Protein AF-A0A350AVT9-F1 (afdb_monomer)

Secondary structure (DSSP, 8-state):
-HHHHHHHHHHTTHHHHHHHHHHHHHHHHTT-THHHHHHHHHHHHHHHHTTSSS-GGGS-HHHHHHHTT-HHHHHHHHHHHHHTS-PPP-HHHHHHHHHHHHHHHHHHHHHHHHHGGGHHHH-

Radius of gyration: 16.79 Å; Cα contacts (8 Å, |Δi|>4): 132; chains: 1; bounding box: 41×24×47 Å

Mean predicted aligned error: 5.21 Å

Nearest PDB structures (foldseek):
  6oih-assembly2_C  TM=8.491E-01  e=2.791E-02  Aquifex aeolicus VF5
  6oih-assembly1_D  TM=8.404E-01  e=3.592E-02  Aquifex aeolicus VF5
  7k2t-assembly1_B  TM=8.424E-01  e=4.179E-02  Aquifex aeolicus VF5
  8dku-assembly1_B  TM=8.374E-01  e=1.476E-01  Aquifex aeolicus VF5

pLDDT: mean 88.47, std 7.66, range [56.12, 98.12]

Sequence (123 aa):
SLHSLLFVVALLPLIPLALGVSLLFSSLGVFLRDLQQLAGPLSMILMYSSAVFYSAQMVPEPMWIFIKFNPLLHIVEQARATLLWHQPMDWLWVGYSFAFGLVTLALGLFSFKKLKPAFADVI

Structure (mmCIF, N/CA/C/O backbone):
data_AF-A0A350AVT9-F1
#
_entry.id   AF-A0A350AVT9-F1
#
loop_
_atom_site.group_PDB
_atom_site.id
_atom_site.type_symbol
_atom_site.label_atom_id
_atom_site.label_alt_id
_atom_site.label_comp_id
_atom_site.label_asym_id
_atom_site.label_entity_id
_atom_site.label_seq_id
_atom_site.pdbx_PDB_ins_code
_atom_site.Cartn_x
_atom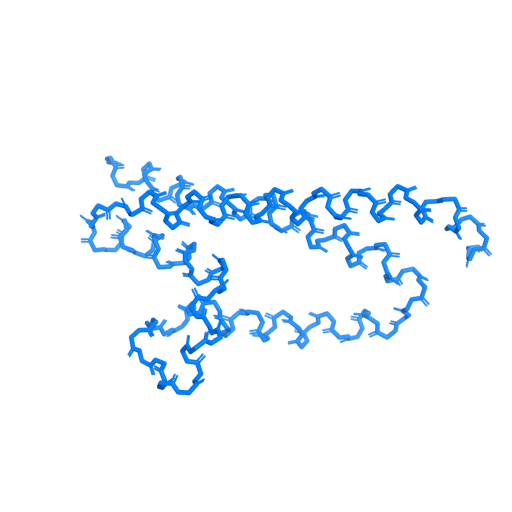_site.Cartn_y
_atom_site.Cartn_z
_atom_site.occupancy
_atom_site.B_iso_or_equiv
_atom_site.auth_seq_id
_atom_site.auth_comp_id
_atom_site.auth_asym_id
_atom_site.auth_atom_id
_atom_site.pdbx_PDB_model_num
ATOM 1 N N . SER A 1 1 ? 25.855 -2.268 -6.215 1.00 75.75 1 SER A N 1
ATOM 2 C CA . SER A 1 1 ? 25.819 -1.618 -7.547 1.00 75.75 1 SER A CA 1
ATOM 3 C C . SER A 1 1 ? 24.637 -0.645 -7.586 1.00 75.75 1 SER A C 1
ATOM 5 O O . SER A 1 1 ? 23.781 -0.745 -6.715 1.00 75.75 1 SER A O 1
ATOM 7 N N . LEU A 1 2 ? 24.572 0.304 -8.536 1.00 81.25 2 LEU A N 1
ATOM 8 C CA . LEU A 1 2 ? 23.481 1.302 -8.649 1.00 81.25 2 LEU A CA 1
ATOM 9 C C . LEU A 1 2 ? 22.072 0.669 -8.592 1.00 81.25 2 LEU A C 1
ATOM 11 O O . LEU A 1 2 ? 21.178 1.182 -7.931 1.00 81.25 2 LEU A O 1
ATOM 15 N N . HIS A 1 3 ? 21.913 -0.504 -9.203 1.00 81.56 3 HIS A N 1
ATOM 16 C CA . HIS A 1 3 ? 20.677 -1.290 -9.227 1.00 81.56 3 HIS A CA 1
ATOM 17 C C . HIS A 1 3 ? 20.201 -1.743 -7.838 1.00 81.56 3 HIS A C 1
ATOM 19 O O . HIS A 1 3 ? 19.010 -1.693 -7.549 1.00 81.56 3 HIS A O 1
ATOM 25 N N . SER A 1 4 ? 21.123 -2.105 -6.937 1.00 83.81 4 SER A N 1
ATOM 26 C CA . SER A 1 4 ? 20.783 -2.475 -5.556 1.00 83.81 4 SER A CA 1
ATOM 27 C C . SER A 1 4 ? 20.178 -1.302 -4.780 1.00 83.81 4 SER A C 1
ATOM 29 O O . SER A 1 4 ? 19.316 -1.509 -3.934 1.00 83.81 4 SER A O 1
ATOM 31 N N . LEU A 1 5 ? 20.607 -0.068 -5.073 1.00 87.62 5 LEU A N 1
ATOM 32 C CA . LEU A 1 5 ? 20.036 1.132 -4.460 1.00 87.62 5 LEU A CA 1
ATOM 33 C C . LEU A 1 5 ? 18.623 1.402 -4.994 1.00 87.62 5 LEU A C 1
ATOM 35 O O . LEU A 1 5 ? 17.724 1.700 -4.213 1.00 87.62 5 LEU A O 1
ATOM 39 N N . LEU A 1 6 ? 18.411 1.247 -6.304 1.00 89.06 6 LEU A N 1
ATOM 40 C CA . LEU A 1 6 ? 17.091 1.411 -6.922 1.00 89.06 6 LEU A CA 1
ATOM 41 C C . LEU A 1 6 ? 16.074 0.392 -6.399 1.00 89.06 6 LEU A C 1
ATOM 43 O O . LEU A 1 6 ? 14.931 0.759 -6.151 1.00 89.06 6 LEU A O 1
ATOM 47 N N . PHE A 1 7 ? 16.498 -0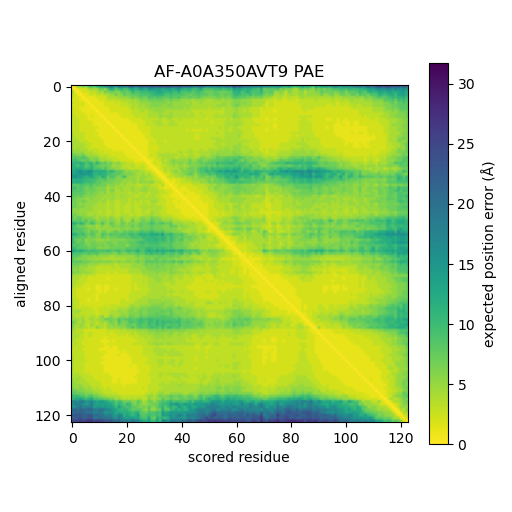.846 -6.141 1.00 89.94 7 PHE A N 1
ATOM 48 C CA . PHE A 1 7 ? 15.657 -1.849 -5.488 1.00 89.94 7 PHE A CA 1
ATOM 49 C C . PHE A 1 7 ? 15.152 -1.382 -4.114 1.00 89.94 7 PHE A C 1
ATOM 51 O O . PHE A 1 7 ? 13.964 -1.490 -3.820 1.00 89.94 7 PHE A O 1
ATOM 58 N N . VAL A 1 8 ? 16.030 -0.807 -3.281 1.00 91.81 8 VAL A N 1
ATOM 59 C CA . VAL A 1 8 ? 15.626 -0.262 -1.972 1.00 91.81 8 VAL A CA 1
ATOM 60 C C . VAL A 1 8 ? 14.610 0.865 -2.149 1.00 91.81 8 VAL A C 1
ATOM 62 O O . VAL A 1 8 ? 13.614 0.906 -1.430 1.00 91.81 8 VAL A O 1
ATOM 65 N N . VAL A 1 9 ? 14.818 1.745 -3.132 1.00 93.25 9 VAL A N 1
ATOM 66 C CA . VAL A 1 9 ? 13.877 2.832 -3.437 1.00 93.25 9 VAL A CA 1
ATOM 67 C C . VAL A 1 9 ? 12.520 2.291 -3.898 1.00 93.25 9 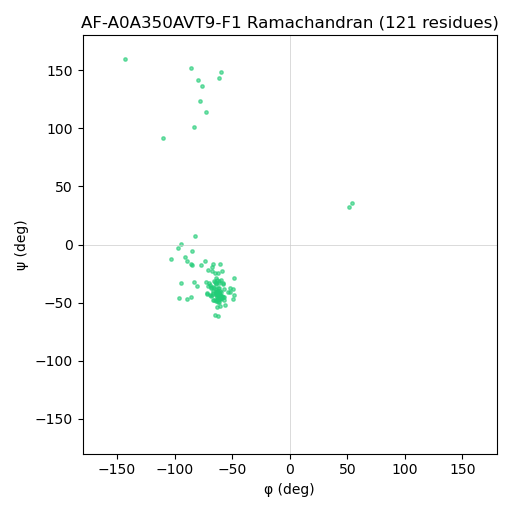VAL A C 1
ATOM 69 O O . VAL A 1 9 ? 11.493 2.795 -3.446 1.00 93.25 9 VAL A O 1
ATOM 72 N N . ALA A 1 10 ? 12.495 1.238 -4.719 1.00 93.25 10 ALA A N 1
ATOM 73 C CA . ALA A 1 10 ? 11.261 0.589 -5.162 1.00 93.25 10 ALA A CA 1
ATOM 74 C C . ALA A 1 10 ? 10.431 0.030 -3.992 1.00 93.25 10 ALA A C 1
ATOM 76 O O . ALA A 1 10 ? 9.204 0.011 -4.067 1.00 93.25 10 ALA A O 1
ATOM 77 N N . LEU A 1 11 ? 11.083 -0.384 -2.898 1.00 94.12 11 LEU A N 1
ATOM 78 C CA . LEU A 1 11 ? 10.427 -0.904 -1.694 1.00 94.12 11 LEU A CA 1
ATOM 79 C C . LEU A 1 11 ? 9.976 0.178 -0.704 1.00 94.12 11 LEU A C 1
AT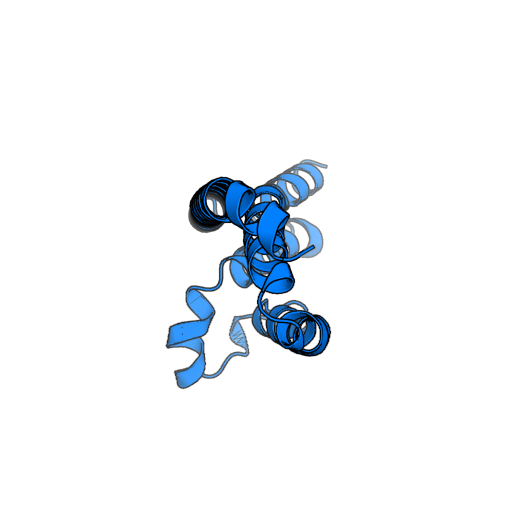OM 81 O O . LEU A 1 11 ? 9.125 -0.105 0.139 1.00 94.12 11 LEU A O 1
ATOM 85 N N . LEU A 1 12 ? 10.488 1.411 -0.784 1.00 95.81 12 LEU A N 1
ATOM 86 C CA . LEU A 1 12 ? 10.117 2.492 0.144 1.00 95.81 12 LEU A CA 1
ATOM 87 C C . LEU A 1 12 ? 8.599 2.724 0.280 1.00 95.81 12 LEU A C 1
ATOM 89 O O . LEU A 1 12 ? 8.148 2.912 1.413 1.00 95.81 12 LEU A O 1
ATOM 93 N N . PRO A 1 13 ? 7.783 2.677 -0.795 1.00 96.31 13 PRO A N 1
ATOM 94 C CA . PRO A 1 13 ? 6.328 2.808 -0.694 1.00 96.31 13 PRO A CA 1
ATOM 95 C C . PRO A 1 13 ? 5.646 1.756 0.184 1.00 96.31 13 PRO A C 1
ATOM 97 O O . PRO A 1 13 ? 4.556 2.006 0.705 1.00 96.31 13 PRO A O 1
ATOM 100 N N . LEU A 1 14 ? 6.281 0.599 0.384 1.00 95.31 14 LEU A N 1
ATOM 101 C CA . LEU A 1 14 ? 5.737 -0.476 1.206 1.00 95.31 14 LEU A CA 1
ATOM 102 C C . LEU A 1 14 ? 5.618 -0.062 2.677 1.00 95.31 14 LEU A C 1
ATOM 104 O O . LEU A 1 14 ? 4.690 -0.495 3.351 1.00 95.31 14 LEU A O 1
ATOM 108 N N . ILE A 1 15 ? 6.516 0.798 3.167 1.00 96.62 15 ILE A N 1
ATOM 109 C CA . ILE A 1 15 ? 6.550 1.226 4.572 1.00 96.62 15 ILE A CA 1
ATOM 110 C C . ILE A 1 15 ? 5.266 1.975 4.969 1.00 96.62 15 ILE A C 1
ATOM 112 O O . ILE A 1 15 ? 4.555 1.489 5.854 1.00 96.62 15 ILE A O 1
ATOM 116 N N . PRO A 1 16 ? 4.912 3.126 4.355 1.00 97.56 16 PRO A N 1
ATOM 117 C CA . PRO A 1 16 ? 3.695 3.840 4.730 1.00 97.56 16 PRO A CA 1
ATOM 118 C C . PRO A 1 16 ? 2.437 3.017 4.433 1.00 97.56 16 PRO A C 1
ATOM 120 O O . PRO A 1 16 ? 1.489 3.060 5.215 1.00 97.56 16 PRO A O 1
ATOM 123 N N . LEU A 1 17 ? 2.443 2.213 3.364 1.00 96.19 17 LEU A N 1
ATOM 124 C CA . LEU A 1 17 ? 1.322 1.344 3.021 1.00 96.19 17 LEU A CA 1
ATOM 125 C C . LEU A 1 17 ? 1.067 0.286 4.105 1.00 96.19 17 LEU A C 1
ATOM 127 O O . LEU A 1 17 ? -0.044 0.198 4.628 1.00 96.19 17 LEU A O 1
ATOM 131 N N . ALA A 1 18 ? 2.092 -0.481 4.481 1.00 94.50 18 ALA A N 1
ATOM 132 C CA . ALA A 1 18 ? 1.985 -1.528 5.493 1.00 94.50 18 ALA A CA 1
ATOM 133 C C . ALA A 1 18 ? 1.610 -0.953 6.864 1.00 94.50 18 ALA A C 1
ATOM 135 O O . ALA A 1 18 ? 0.747 -1.508 7.546 1.00 94.50 18 ALA A O 1
ATOM 136 N N . LEU A 1 19 ? 2.198 0.184 7.251 1.00 96.25 19 LEU A N 1
ATOM 137 C CA . LEU A 1 19 ? 1.845 0.876 8.493 1.00 96.25 19 LEU A CA 1
ATOM 138 C C . LEU A 1 19 ? 0.392 1.364 8.481 1.00 96.25 19 LEU A C 1
ATOM 140 O O . LEU A 1 19 ? -0.327 1.159 9.457 1.00 96.25 19 LEU A O 1
ATOM 144 N N . GLY A 1 20 ? -0.062 1.970 7.383 1.00 95.81 20 GLY A N 1
ATOM 145 C CA . GLY A 1 20 ? -1.434 2.454 7.253 1.00 95.81 20 GLY A CA 1
ATOM 146 C C . GLY A 1 20 ? -2.464 1.336 7.338 1.00 95.81 20 GLY A C 1
ATOM 147 O O . GLY A 1 20 ? -3.411 1.431 8.119 1.00 95.81 20 GLY A O 1
ATOM 148 N N . VAL A 1 21 ? -2.237 0.245 6.604 1.00 93.19 21 VAL A N 1
ATOM 149 C CA . VAL A 1 21 ? -3.087 -0.951 6.669 1.00 93.19 21 VAL A CA 1
ATOM 150 C C . VAL A 1 21 ? -3.076 -1.539 8.081 1.00 93.19 21 VAL A C 1
ATOM 152 O O . VAL A 1 21 ? -4.140 -1.793 8.638 1.00 93.19 21 VAL A O 1
ATOM 155 N N . SER A 1 22 ? -1.906 -1.681 8.707 1.00 92.31 22 SER A N 1
ATOM 156 C CA . SER A 1 22 ? -1.800 -2.224 10.070 1.00 92.31 22 SER A CA 1
ATOM 157 C C . SER A 1 22 ? -2.577 -1.387 11.087 1.00 92.31 22 SER A C 1
ATOM 159 O O . SER A 1 22 ? -3.272 -1.940 11.937 1.00 92.31 22 SER A O 1
ATOM 161 N N . LEU A 1 23 ? -2.521 -0.055 10.981 1.00 93.19 23 LEU A N 1
ATOM 162 C CA . LEU A 1 23 ? -3.280 0.849 11.849 1.00 93.19 23 LEU A CA 1
ATOM 163 C C . LEU A 1 23 ? -4.793 0.740 11.628 1.00 93.19 23 LEU A C 1
ATOM 165 O O . LEU A 1 23 ? -5.544 0.711 12.604 1.00 93.19 23 LEU A O 1
ATOM 169 N N . LEU A 1 24 ? -5.244 0.634 10.373 1.00 91.50 24 LEU A N 1
ATOM 170 C CA . LEU A 1 24 ? -6.659 0.416 10.058 1.00 91.50 24 LEU A CA 1
ATOM 171 C C . LEU A 1 24 ? -7.156 -0.894 10.675 1.00 91.50 24 LEU A C 1
ATOM 173 O O . LEU A 1 24 ? -8.117 -0.882 11.446 1.00 91.50 24 LEU A O 1
ATOM 177 N N . PHE A 1 25 ? -6.462 -2.001 10.406 1.00 88.81 25 PHE A N 1
ATOM 178 C CA . PHE A 1 25 ? -6.829 -3.321 10.920 1.00 88.81 25 PHE A CA 1
ATOM 179 C C . PHE A 1 25 ? -6.760 -3.392 12.446 1.00 88.81 25 PHE A C 1
ATOM 181 O O . PHE A 1 25 ? -7.669 -3.941 13.062 1.00 88.81 25 PHE A O 1
ATOM 188 N N . SER A 1 26 ? -5.743 -2.793 13.069 1.00 88.31 26 SER A N 1
ATOM 189 C CA . SER A 1 26 ? -5.639 -2.721 14.529 1.00 88.31 26 SER A CA 1
ATOM 190 C C . SER A 1 26 ? -6.813 -1.954 15.136 1.00 88.31 26 SER A C 1
ATOM 192 O O . SER A 1 26 ? -7.396 -2.412 16.114 1.00 88.31 26 SER A O 1
ATOM 194 N N . SER A 1 27 ? -7.205 -0.827 14.534 1.00 87.81 27 SER A N 1
ATOM 195 C CA . SER A 1 27 ? -8.312 -0.020 15.051 1.00 87.81 27 SER A CA 1
ATOM 196 C C . SER A 1 27 ? -9.679 -0.697 14.908 1.00 87.81 27 SER A C 1
ATOM 198 O O . SER A 1 27 ? -10.522 -0.566 15.791 1.00 87.81 27 SER A O 1
ATOM 200 N N . LEU A 1 28 ? -9.889 -1.459 13.830 1.00 85.50 28 LEU A N 1
ATOM 201 C CA . LEU A 1 28 ? -11.134 -2.187 13.575 1.00 85.50 28 LEU A CA 1
ATOM 202 C C . LEU A 1 28 ? -11.212 -3.510 14.348 1.00 85.50 28 LEU A C 1
ATOM 204 O O . LEU A 1 28 ? -12.288 -3.888 14.806 1.00 85.50 28 LEU A O 1
ATOM 208 N N . GLY A 1 29 ? -10.083 -4.200 14.525 1.00 83.44 29 GLY A N 1
ATOM 209 C CA . GLY A 1 29 ? -10.015 -5.511 15.175 1.00 83.44 29 GLY A CA 1
ATOM 210 C C . GLY A 1 29 ? -10.366 -5.507 16.666 1.00 83.44 29 GLY A C 1
ATOM 211 O O . GLY A 1 29 ? -10.667 -6.569 17.206 1.00 83.44 29 GLY A O 1
ATOM 212 N N . VAL A 1 30 ? -10.369 -4.339 17.323 1.00 81.31 30 VAL A N 1
ATOM 213 C CA . VAL A 1 30 ? -10.863 -4.186 18.706 1.00 81.31 30 VAL A CA 1
ATOM 214 C C . VAL A 1 30 ? -12.382 -4.374 18.774 1.00 81.31 30 VAL A C 1
ATOM 216 O O . VAL A 1 30 ? -12.887 -4.974 19.718 1.00 81.31 30 VAL A O 1
ATOM 219 N N . PHE A 1 31 ? -13.113 -3.914 17.755 1.00 79.25 31 PHE A N 1
ATOM 220 C CA . PHE A 1 31 ? -14.577 -4.000 17.707 1.00 79.25 31 PHE A CA 1
ATOM 221 C C . PHE A 1 31 ? -15.066 -5.243 16.956 1.00 79.25 31 PHE A C 1
ATOM 223 O O . PHE A 1 31 ? -16.104 -5.809 17.293 1.00 79.25 31 PHE A O 1
ATOM 230 N N . LEU A 1 32 ? -14.321 -5.676 15.935 1.00 81.56 32 LEU A N 1
ATOM 231 C CA . LEU A 1 32 ? -14.695 -6.771 15.043 1.00 81.56 32 LEU A CA 1
ATOM 232 C C . LEU A 1 32 ? -13.796 -7.986 15.289 1.00 81.56 32 LEU A C 1
ATOM 234 O O . LEU A 1 32 ? -12.741 -8.128 14.670 1.00 81.56 32 LEU A O 1
ATOM 238 N N . ARG A 1 33 ? -14.228 -8.889 16.178 1.00 79.25 33 ARG A N 1
ATOM 239 C CA . ARG A 1 33 ? -13.479 -10.119 16.510 1.00 79.25 33 ARG A CA 1
ATOM 240 C C . ARG A 1 33 ? -13.223 -11.009 15.286 1.00 79.25 33 ARG A C 1
ATOM 242 O O . ARG A 1 33 ? -12.149 -11.596 15.175 1.00 79.25 33 ARG A O 1
ATOM 249 N N . ASP A 1 34 ? -14.149 -11.027 14.329 1.00 82.00 34 ASP A N 1
ATOM 250 C CA . ASP A 1 34 ? -14.035 -11.816 13.093 1.00 82.00 34 ASP A CA 1
ATOM 251 C C . ASP A 1 34 ? -12.916 -11.312 12.166 1.00 82.00 34 ASP A C 1
ATOM 253 O O . ASP A 1 34 ? -12.358 -12.076 11.377 1.00 82.00 34 ASP A O 1
ATOM 257 N N . LEU A 1 35 ? -12.508 -10.043 12.300 1.00 82.50 35 LEU A N 1
ATOM 258 C CA . LEU A 1 35 ? -11.427 -9.460 11.503 1.00 82.50 35 LEU A CA 1
ATOM 259 C C . LEU A 1 35 ? -10.091 -10.185 11.742 1.00 82.50 35 LEU A C 1
ATOM 261 O O . LEU A 1 35 ? -9.277 -10.300 10.827 1.00 82.50 35 LEU A O 1
ATOM 265 N N . GLN A 1 36 ? -9.881 -10.709 12.956 1.00 79.81 36 GLN A N 1
ATOM 266 C CA . GLN A 1 36 ? -8.677 -11.470 13.303 1.00 79.81 36 GLN A CA 1
ATOM 267 C C . GLN A 1 36 ? -8.631 -12.816 12.572 1.00 79.81 36 GLN A C 1
AT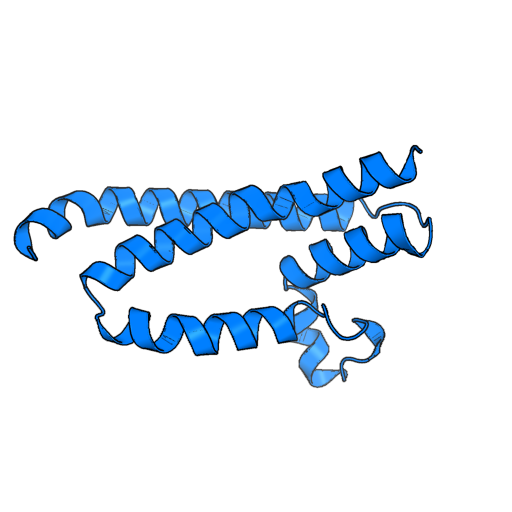OM 269 O O . GLN A 1 36 ? -7.568 -13.227 12.110 1.00 79.81 36 GLN A O 1
ATOM 274 N N . GLN A 1 37 ? -9.780 -13.476 12.405 1.00 85.62 37 GLN A N 1
ATOM 275 C CA . GLN A 1 37 ? -9.874 -14.739 11.664 1.00 85.62 37 GLN A CA 1
ATOM 276 C C . GLN A 1 37 ? -9.663 -14.525 10.158 1.00 85.62 37 GLN A C 1
ATOM 278 O O . GLN A 1 37 ? -9.064 -15.362 9.483 1.00 85.62 37 GLN A O 1
ATOM 283 N N . LEU A 1 38 ? -10.096 -13.377 9.631 1.00 87.00 38 LEU A N 1
ATOM 284 C CA . LEU A 1 38 ? -9.941 -13.021 8.219 1.00 87.00 38 LEU A CA 1
ATOM 285 C C . LEU A 1 38 ? -8.525 -12.556 7.847 1.00 87.00 38 LEU A C 1
ATOM 287 O O . LEU A 1 38 ? -8.178 -12.578 6.666 1.00 87.00 38 LEU A O 1
ATOM 291 N N . ALA A 1 39 ? -7.682 -12.177 8.812 1.00 85.31 39 ALA A N 1
ATOM 292 C CA . ALA A 1 39 ? -6.343 -11.644 8.546 1.00 85.31 39 ALA A CA 1
ATOM 293 C C . ALA A 1 39 ? -5.458 -12.602 7.719 1.00 85.31 39 ALA A C 1
ATOM 295 O O . ALA A 1 39 ? -4.745 -12.164 6.812 1.00 85.31 39 ALA A O 1
ATOM 296 N N . GLY A 1 40 ? -5.545 -13.911 7.978 1.00 88.88 40 GLY A N 1
ATOM 297 C CA . GLY A 1 40 ? -4.819 -14.942 7.226 1.00 88.88 40 GLY A CA 1
ATOM 298 C C . GLY A 1 40 ? -5.265 -15.026 5.759 1.00 88.88 40 GLY A C 1
ATOM 299 O O . GLY A 1 40 ? -4.452 -14.770 4.866 1.00 88.88 40 GLY A O 1
ATOM 300 N N . PRO A 1 41 ? -6.550 -15.325 5.485 1.00 92.12 41 PRO A N 1
ATOM 301 C CA . PRO A 1 41 ? -7.097 -15.321 4.127 1.00 92.12 41 PRO A CA 1
ATOM 302 C C . PRO A 1 41 ? -6.856 -14.010 3.366 1.00 92.12 41 PRO A C 1
ATOM 304 O O . PRO A 1 41 ? -6.481 -14.041 2.194 1.00 92.12 41 PRO A O 1
ATOM 307 N N . LEU A 1 42 ? -6.997 -12.856 4.025 1.00 88.06 42 LEU A N 1
ATOM 308 C CA . LEU A 1 42 ? -6.742 -11.551 3.407 1.00 88.06 42 LEU A CA 1
ATOM 309 C C . LEU A 1 42 ? -5.275 -11.376 3.009 1.00 88.06 42 LEU A C 1
ATOM 311 O O . LEU A 1 42 ? -4.996 -10.892 1.915 1.00 88.06 42 LEU A O 1
ATOM 315 N N . SER A 1 43 ? -4.337 -11.825 3.845 1.00 87.75 43 SER A N 1
ATOM 316 C CA . SER A 1 43 ? -2.906 -11.811 3.515 1.00 87.75 43 SER A CA 1
ATOM 317 C C . SER A 1 43 ? -2.599 -12.659 2.279 1.00 87.75 43 SER A C 1
ATOM 319 O O . SER A 1 43 ? -1.830 -12.237 1.417 1.00 87.75 43 SER A O 1
ATOM 321 N N . MET A 1 44 ? -3.246 -13.822 2.148 1.00 90.06 44 MET A N 1
ATOM 322 C CA . MET A 1 44 ? -3.111 -14.673 0.961 1.00 90.06 44 MET A CA 1
ATOM 323 C C . MET A 1 44 ? -3.646 -13.975 -0.291 1.00 90.06 44 MET A C 1
ATOM 325 O O . MET A 1 44 ? -2.947 -13.915 -1.301 1.00 90.06 44 MET A O 1
ATOM 329 N N . ILE A 1 45 ? -4.846 -13.392 -0.220 1.00 88.81 45 ILE A N 1
ATOM 330 C CA . ILE A 1 45 ? -5.435 -12.637 -1.336 1.00 88.81 45 ILE A CA 1
ATOM 331 C C . ILE A 1 45 ? -4.510 -11.486 -1.752 1.00 88.81 45 ILE A C 1
ATOM 333 O O . ILE A 1 45 ? -4.236 -11.319 -2.942 1.00 88.81 45 ILE A O 1
ATOM 337 N N . LEU A 1 46 ? -3.975 -10.733 -0.785 1.00 88.19 46 LEU A N 1
ATOM 338 C CA . LEU A 1 46 ? -3.035 -9.642 -1.043 1.00 88.19 46 LEU A CA 1
ATOM 339 C C . LEU A 1 46 ? -1.773 -10.137 -1.754 1.00 88.19 46 LEU A C 1
ATOM 341 O O . LEU A 1 46 ? -1.379 -9.545 -2.758 1.00 88.19 46 LEU A O 1
ATOM 345 N N . MET A 1 47 ? -1.186 -11.239 -1.285 1.00 89.00 47 MET A N 1
ATOM 346 C CA . MET A 1 47 ? 0.020 -11.837 -1.862 1.00 89.00 47 MET A CA 1
ATOM 347 C C . MET A 1 47 ? -0.181 -12.316 -3.307 1.00 89.00 47 MET A C 1
ATOM 349 O O . MET A 1 47 ? 0.699 -12.123 -4.144 1.00 89.00 47 MET A O 1
ATOM 353 N N . TYR A 1 48 ? -1.326 -12.924 -3.624 1.00 86.88 48 TYR A N 1
ATOM 354 C CA . TYR A 1 48 ? -1.626 -13.291 -5.008 1.00 86.88 48 TYR A CA 1
ATOM 355 C C . TYR A 1 48 ? -1.881 -12.046 -5.863 1.00 86.88 48 TYR A C 1
ATOM 357 O O . TYR A 1 48 ? -1.331 -11.936 -6.953 1.00 86.88 48 TYR A O 1
ATOM 365 N N . SER A 1 49 ? -2.636 -11.068 -5.353 1.00 83.81 49 SER A N 1
ATOM 366 C CA . SER A 1 49 ? -2.981 -9.848 -6.098 1.00 83.81 49 SER A CA 1
ATOM 367 C C . SER A 1 49 ? -1.785 -8.955 -6.446 1.00 83.81 49 SER A C 1
ATOM 369 O O . SER A 1 49 ? -1.865 -8.168 -7.390 1.00 83.81 49 SER A O 1
ATOM 371 N N . SER A 1 50 ? -0.689 -9.041 -5.687 1.00 85.19 50 SER A N 1
ATOM 372 C CA . SER A 1 50 ? 0.509 -8.216 -5.861 1.00 85.19 50 SER A CA 1
ATOM 373 C C . SER A 1 50 ? 1.460 -8.736 -6.939 1.00 85.19 50 SER A C 1
ATOM 375 O O . SER A 1 50 ? 2.556 -8.202 -7.080 1.00 85.19 50 SER A O 1
ATOM 377 N N . ALA A 1 51 ? 1.063 -9.766 -7.697 1.00 83.56 51 ALA A N 1
ATOM 378 C CA . ALA A 1 51 ? 1.880 -10.353 -8.756 1.00 83.56 51 ALA A CA 1
ATOM 379 C C . ALA A 1 51 ? 3.276 -10.775 -8.250 1.00 83.56 51 ALA A C 1
ATOM 381 O O . ALA A 1 51 ? 4.273 -10.663 -8.954 1.00 83.56 51 ALA A O 1
ATOM 382 N N . VAL A 1 52 ? 3.376 -11.265 -7.007 1.00 85.38 52 VAL A N 1
ATOM 383 C CA . VAL A 1 52 ? 4.648 -11.774 -6.456 1.00 85.38 52 VAL A CA 1
ATOM 384 C C . VAL A 1 52 ? 5.073 -13.056 -7.171 1.00 85.38 52 VAL A C 1
ATOM 386 O O . VAL A 1 52 ? 6.236 -13.186 -7.550 1.00 85.38 52 VAL A O 1
ATOM 389 N N . PHE A 1 53 ? 4.127 -13.967 -7.414 1.00 83.00 53 PHE A N 1
ATOM 390 C CA . PHE A 1 53 ? 4.384 -15.278 -8.024 1.00 83.00 53 PHE A CA 1
ATOM 391 C C . PHE A 1 53 ? 4.264 -15.318 -9.551 1.00 83.00 53 PHE A C 1
ATOM 393 O O . PHE A 1 53 ? 4.628 -16.319 -10.162 1.00 83.00 53 PHE A O 1
ATOM 400 N N . TYR A 1 54 ? 3.741 -14.265 -10.178 1.00 80.81 54 TYR A N 1
ATOM 401 C CA . TYR A 1 54 ? 3.510 -14.208 -11.620 1.00 80.81 54 TYR A CA 1
ATOM 402 C C . TYR A 1 54 ? 3.793 -12.802 -12.152 1.00 80.81 54 TYR A C 1
ATOM 404 O O . TYR A 1 54 ? 3.797 -11.842 -11.395 1.00 80.81 54 TYR A O 1
ATOM 412 N N . SER A 1 55 ? 4.040 -12.658 -13.454 1.00 81.38 55 SER A N 1
ATOM 413 C CA . SER A 1 55 ? 4.183 -11.330 -14.062 1.00 81.38 55 SER A CA 1
ATOM 414 C C . SER A 1 55 ? 2.816 -10.701 -14.314 1.00 81.38 55 SER A C 1
ATOM 416 O O . SER A 1 55 ? 1.905 -11.386 -14.783 1.00 81.38 55 SER A O 1
ATOM 418 N N . ALA A 1 56 ? 2.696 -9.390 -14.098 1.00 82.81 56 ALA A N 1
ATOM 419 C CA . ALA A 1 56 ? 1.505 -8.608 -14.431 1.00 82.81 56 ALA A CA 1
ATOM 420 C C . ALA A 1 56 ? 0.970 -8.848 -15.865 1.00 82.81 56 ALA A C 1
ATOM 422 O O . ALA A 1 56 ? -0.234 -8.777 -16.090 1.00 82.81 56 ALA A O 1
ATOM 423 N N . GLN A 1 57 ? 1.842 -9.207 -16.815 1.00 83.62 57 GLN A N 1
ATOM 424 C CA . GLN A 1 57 ? 1.486 -9.493 -18.213 1.00 83.62 57 GLN A CA 1
ATOM 425 C C . GLN A 1 57 ? 0.633 -10.762 -18.395 1.00 83.62 57 GLN A C 1
ATOM 427 O O . GLN A 1 57 ? -0.022 -10.919 -19.420 1.00 83.62 57 GLN A O 1
ATOM 432 N N . MET A 1 58 ? 0.631 -11.667 -17.413 1.00 85.62 58 MET A N 1
ATOM 433 C CA . MET A 1 58 ? -0.128 -12.924 -17.448 1.00 85.62 58 MET A CA 1
ATOM 434 C C . MET A 1 58 ? -1.585 -12.754 -16.990 1.00 85.62 58 MET A C 1
ATOM 436 O O . MET A 1 58 ? -2.355 -13.713 -17.019 1.00 85.62 58 MET A O 1
ATOM 440 N N . VAL A 1 59 ? -1.964 -11.560 -16.521 1.00 85.25 59 VAL A N 1
ATOM 441 C CA . VAL A 1 59 ? -3.306 -11.286 -15.997 1.00 85.25 59 VAL A CA 1
ATOM 442 C C . VAL A 1 59 ? -4.293 -11.106 -17.162 1.00 85.25 59 VAL A C 1
ATOM 444 O O . VAL A 1 59 ? -4.083 -10.222 -17.992 1.00 85.25 59 VAL A O 1
ATOM 447 N N . PRO A 1 60 ? -5.394 -11.881 -17.227 1.00 86.75 60 PRO A N 1
ATOM 448 C CA . PRO A 1 60 ? -6.414 -11.723 -18.266 1.00 86.75 60 PRO A CA 1
ATOM 449 C C . PRO A 1 60 ? -7.065 -10.331 -18.264 1.00 86.75 60 PRO A C 1
ATOM 451 O O . PRO A 1 60 ? -7.277 -9.741 -17.200 1.00 86.75 60 PRO A O 1
ATOM 454 N N . GLU A 1 61 ? -7.474 -9.841 -19.441 1.00 87.75 61 GLU A N 1
ATOM 455 C CA . GLU A 1 61 ? -8.019 -8.482 -19.625 1.00 87.75 61 GLU A CA 1
ATOM 456 C C . GLU A 1 61 ? -9.122 -8.064 -18.634 1.00 87.75 61 GLU A C 1
ATOM 458 O O . GLU A 1 61 ? -9.009 -6.973 -18.066 1.00 87.75 61 GLU A O 1
ATOM 463 N N . PRO A 1 62 ? -10.159 -8.882 -18.349 1.00 89.62 62 PRO A N 1
ATOM 464 C CA . PRO A 1 62 ? -11.232 -8.461 -17.446 1.00 89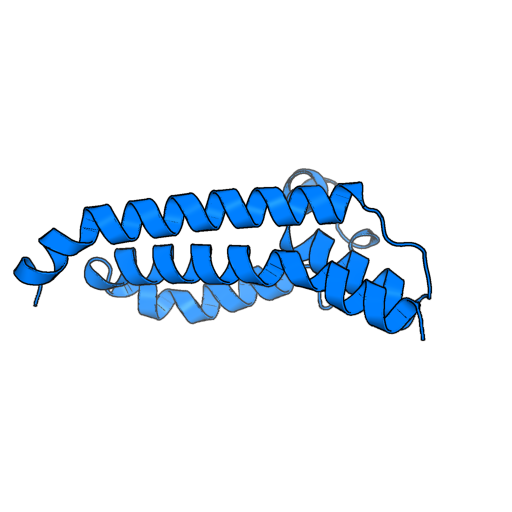.62 62 PRO A CA 1
ATOM 465 C C . PRO A 1 62 ? -10.728 -8.150 -16.032 1.00 89.62 62 PRO A C 1
ATOM 467 O O . PRO A 1 62 ? -11.238 -7.258 -15.358 1.00 89.62 62 PRO A O 1
ATOM 470 N N . MET A 1 63 ? -9.703 -8.878 -15.582 1.00 86.19 63 MET A N 1
ATOM 471 C CA . MET A 1 63 ? -9.114 -8.713 -14.256 1.00 86.19 63 MET A CA 1
ATOM 472 C C . MET A 1 63 ? -8.097 -7.566 -14.229 1.00 86.19 63 MET A C 1
ATOM 474 O O . MET A 1 63 ? -7.976 -6.859 -13.223 1.00 86.19 63 MET A O 1
ATOM 478 N N . TRP A 1 64 ? -7.408 -7.336 -15.349 1.00 87.94 64 TRP A N 1
ATOM 479 C CA . TRP A 1 64 ? -6.424 -6.267 -15.499 1.00 87.94 64 TRP A CA 1
ATOM 480 C C . TRP A 1 64 ? -7.006 -4.873 -15.233 1.00 87.94 64 TRP A C 1
ATOM 482 O O . TRP A 1 64 ? -6.327 -4.026 -14.649 1.00 87.94 64 TRP A O 1
ATOM 492 N N . ILE A 1 65 ? -8.281 -4.651 -15.581 1.00 88.12 65 ILE A N 1
ATOM 493 C CA . ILE A 1 65 ? -9.003 -3.387 -15.344 1.00 88.12 65 ILE A CA 1
ATOM 494 C C . ILE A 1 65 ? -8.900 -2.940 -13.878 1.00 88.12 65 ILE A C 1
ATOM 496 O O . ILE A 1 65 ? -8.747 -1.744 -13.623 1.00 88.12 65 ILE A O 1
ATOM 500 N N . PHE A 1 66 ? -8.933 -3.886 -12.937 1.00 87.50 66 PHE A N 1
ATOM 501 C CA . PHE A 1 66 ? -8.865 -3.617 -11.500 1.00 87.50 66 PHE A CA 1
ATOM 502 C C . PHE A 1 66 ? -7.441 -3.748 -10.955 1.00 87.50 66 PHE A C 1
ATOM 504 O O . PHE A 1 66 ? -6.967 -2.869 -10.234 1.00 87.50 66 PHE A O 1
ATOM 511 N N . ILE A 1 67 ? -6.740 -4.824 -11.324 1.00 87.88 67 ILE A N 1
ATOM 512 C CA . ILE A 1 67 ? -5.420 -5.157 -10.770 1.00 87.88 67 ILE A CA 1
ATOM 513 C C . ILE A 1 67 ? -4.361 -4.095 -11.093 1.00 87.88 67 ILE A C 1
ATOM 515 O O . ILE A 1 67 ? -3.484 -3.849 -10.265 1.00 87.88 67 ILE A O 1
ATOM 519 N N . LYS A 1 68 ? -4.466 -3.395 -12.230 1.00 89.50 68 LYS A N 1
ATOM 520 C CA . LYS A 1 68 ? -3.519 -2.330 -12.604 1.00 89.50 68 LYS A CA 1
ATOM 521 C C . LYS A 1 68 ? -3.461 -1.156 -11.617 1.00 89.50 68 LYS A C 1
ATOM 523 O O . LYS A 1 68 ? -2.525 -0.367 -11.677 1.00 89.50 68 LYS A O 1
ATOM 528 N N . PHE A 1 69 ? -4.449 -1.007 -10.734 1.00 91.38 69 PHE A N 1
ATOM 529 C CA . PHE A 1 69 ? -4.465 0.029 -9.695 1.00 91.38 69 PHE A CA 1
ATOM 530 C C . PHE A 1 69 ? -3.908 -0.457 -8.352 1.00 91.38 69 PHE A C 1
ATOM 532 O O . PHE A 1 69 ? -3.872 0.303 -7.389 1.00 91.38 69 PHE A O 1
ATOM 539 N N . ASN A 1 70 ? -3.473 -1.714 -8.255 1.00 93.31 70 ASN A N 1
ATOM 540 C CA . ASN A 1 70 ? -2.896 -2.242 -7.030 1.00 93.31 70 ASN A CA 1
ATOM 541 C C . ASN A 1 70 ? -1.482 -1.659 -6.807 1.00 93.31 70 ASN A C 1
ATOM 543 O O . ASN A 1 70 ? -0.571 -1.992 -7.567 1.00 93.31 70 ASN A O 1
ATOM 547 N N . PRO A 1 71 ? -1.239 -0.844 -5.760 1.00 93.56 71 PRO A N 1
ATOM 548 C CA . PRO A 1 71 ? 0.093 -0.298 -5.487 1.00 93.56 71 PRO A CA 1
ATOM 549 C C . PRO A 1 71 ? 1.113 -1.395 -5.151 1.00 93.56 71 PRO A C 1
ATOM 551 O O . PRO A 1 71 ? 2.292 -1.243 -5.454 1.00 93.56 71 PRO A O 1
ATOM 554 N N . LEU A 1 72 ? 0.683 -2.524 -4.570 1.00 93.88 72 LEU A N 1
ATOM 555 C CA . LEU A 1 72 ? 1.585 -3.639 -4.266 1.00 93.88 72 LEU A CA 1
ATOM 556 C C . LEU A 1 72 ? 2.120 -4.296 -5.537 1.00 93.88 72 LEU A C 1
ATOM 558 O O . LEU A 1 72 ? 3.286 -4.676 -5.564 1.00 93.88 72 LEU A O 1
ATOM 562 N N . LEU A 1 73 ? 1.297 -4.390 -6.586 1.00 94.00 73 LEU A N 1
ATOM 563 C CA . LEU A 1 73 ? 1.737 -4.896 -7.885 1.00 94.00 73 LEU A CA 1
ATOM 564 C C . LEU A 1 73 ? 2.864 -4.029 -8.442 1.00 94.00 73 LEU A C 1
ATOM 566 O O . LEU A 1 73 ? 3.900 -4.546 -8.850 1.00 94.00 73 LEU A O 1
ATOM 570 N N . HIS A 1 74 ? 2.693 -2.708 -8.398 1.00 94.19 74 HIS A N 1
ATOM 571 C CA . HIS A 1 74 ? 3.699 -1.765 -8.885 1.00 94.19 74 HIS A CA 1
ATOM 572 C C . HIS A 1 74 ? 4.995 -1.831 -8.081 1.00 94.19 74 HIS A C 1
ATOM 574 O O . HIS A 1 74 ? 6.070 -1.877 -8.671 1.00 94.19 74 HIS A O 1
ATOM 580 N N . ILE A 1 75 ? 4.912 -1.906 -6.750 1.00 94.56 75 ILE A N 1
ATOM 581 C CA . ILE A 1 75 ? 6.087 -2.075 -5.879 1.00 94.56 75 ILE A CA 1
ATOM 582 C C . ILE A 1 75 ? 6.872 -3.337 -6.268 1.00 94.56 75 ILE A C 1
ATOM 584 O O . ILE A 1 75 ? 8.092 -3.284 -6.428 1.00 94.56 75 ILE A O 1
ATOM 588 N N . VAL A 1 76 ? 6.179 -4.463 -6.452 1.00 93.62 76 VAL A N 1
ATOM 589 C CA . VAL A 1 76 ? 6.797 -5.756 -6.778 1.00 93.62 76 VAL A CA 1
ATOM 590 C C . VAL A 1 76 ? 7.407 -5.757 -8.181 1.00 93.62 76 VAL A C 1
ATOM 592 O O . VAL A 1 76 ? 8.541 -6.211 -8.343 1.00 93.62 76 VAL A O 1
ATOM 595 N N . GLU A 1 77 ? 6.709 -5.228 -9.189 1.00 92.31 77 GLU A N 1
ATOM 596 C CA . GLU A 1 77 ? 7.232 -5.148 -10.560 1.00 92.31 77 GLU A CA 1
ATOM 597 C C . GLU A 1 77 ? 8.465 -4.235 -10.642 1.00 92.31 77 GLU A C 1
ATOM 599 O O . GLU A 1 77 ? 9.463 -4.619 -11.252 1.00 92.31 77 GLU A O 1
ATOM 604 N N . GLN A 1 78 ? 8.465 -3.077 -9.969 1.00 92.62 78 GLN A N 1
ATOM 605 C CA . GLN A 1 78 ? 9.634 -2.186 -9.941 1.00 92.62 78 GLN A CA 1
ATOM 606 C C . GLN A 1 78 ? 10.822 -2.814 -9.198 1.00 92.62 78 GLN A C 1
ATOM 608 O O . GLN A 1 78 ? 11.969 -2.725 -9.650 1.00 92.62 78 GLN A O 1
ATOM 613 N N . ALA A 1 79 ? 10.561 -3.506 -8.087 1.00 92.00 79 ALA A N 1
ATOM 614 C CA . ALA A 1 79 ? 11.583 -4.252 -7.361 1.00 92.00 79 ALA A CA 1
ATOM 615 C C . ALA A 1 79 ? 12.196 -5.366 -8.234 1.00 92.00 79 ALA A C 1
ATOM 617 O O . ALA A 1 79 ? 13.417 -5.528 -8.281 1.00 92.00 79 ALA A O 1
ATOM 618 N N . ARG A 1 80 ? 11.366 -6.099 -8.986 1.00 90.00 80 ARG A N 1
ATOM 619 C CA . ARG A 1 80 ? 11.817 -7.141 -9.919 1.00 90.00 80 ARG A CA 1
ATOM 620 C C . ARG A 1 80 ? 12.626 -6.563 -11.080 1.00 90.00 80 ARG A C 1
ATOM 622 O O . ARG A 1 80 ? 13.705 -7.074 -11.379 1.00 90.00 80 ARG A O 1
ATOM 629 N N . ALA A 1 81 ? 12.127 -5.501 -11.708 1.00 90.12 81 ALA A N 1
ATOM 630 C CA . ALA A 1 81 ? 12.756 -4.871 -12.864 1.00 90.12 81 ALA A CA 1
ATOM 631 C C . ALA A 1 81 ? 14.156 -4.336 -12.536 1.00 90.12 81 ALA A C 1
ATOM 633 O O . ALA A 1 81 ? 15.105 -4.584 -13.282 1.00 90.12 81 ALA A O 1
ATOM 634 N N . THR A 1 82 ? 14.302 -3.677 -11.386 1.00 91.31 82 THR A N 1
ATOM 635 C CA . THR A 1 82 ? 15.580 -3.101 -10.946 1.00 91.31 82 THR A CA 1
ATOM 636 C C . THR A 1 82 ? 16.590 -4.163 -10.511 1.00 91.31 82 THR A C 1
ATOM 638 O O . THR A 1 82 ? 17.763 -4.056 -10.869 1.00 91.31 82 THR A O 1
ATOM 641 N N . LEU A 1 83 ? 16.159 -5.192 -9.770 1.00 89.31 83 LEU A N 1
ATOM 642 C CA . LEU A 1 83 ? 17.065 -6.189 -9.191 1.00 89.31 83 LEU A CA 1
ATOM 643 C C . LEU A 1 83 ? 17.405 -7.339 -10.146 1.00 89.31 83 LEU A C 1
ATOM 645 O O . LEU A 1 83 ? 18.567 -7.732 -10.232 1.00 89.31 83 LEU A O 1
ATOM 649 N N . LEU A 1 84 ? 16.409 -7.904 -10.836 1.00 87.88 84 LEU A N 1
ATOM 650 C CA . LEU A 1 84 ? 16.604 -9.083 -11.688 1.00 87.88 84 LEU A CA 1
ATOM 651 C C . LEU A 1 84 ? 16.977 -8.688 -13.116 1.00 87.88 84 LEU A C 1
ATOM 653 O O . LEU A 1 84 ? 17.920 -9.232 -13.688 1.00 87.88 84 LEU A O 1
ATOM 657 N N . TRP A 1 85 ? 16.247 -7.734 -13.694 1.00 87.94 85 TRP A N 1
ATOM 658 C CA . TRP A 1 85 ? 16.389 -7.385 -15.111 1.00 87.94 85 TRP A CA 1
ATOM 659 C C . TRP A 1 85 ? 17.297 -6.188 -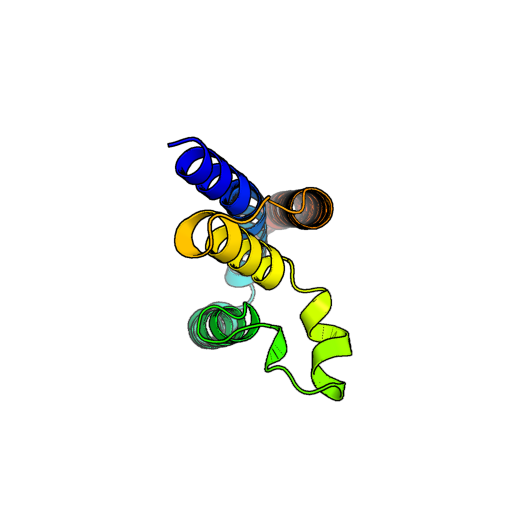15.370 1.00 87.94 85 TRP A C 1
ATOM 661 O O . TRP A 1 85 ? 17.547 -5.874 -16.530 1.00 87.94 85 TRP A O 1
ATOM 671 N N . HIS A 1 86 ? 17.812 -5.546 -14.315 1.00 86.12 86 HIS A N 1
ATOM 672 C CA . HIS A 1 86 ? 18.668 -4.361 -14.416 1.00 86.12 86 HIS A CA 1
ATOM 673 C C . HIS A 1 86 ? 18.041 -3.260 -15.292 1.00 86.12 86 HIS A C 1
ATOM 675 O O . HIS A 1 86 ? 18.731 -2.524 -15.997 1.00 86.12 86 HIS A O 1
ATOM 681 N N . GLN A 1 87 ? 16.710 -3.177 -15.272 1.00 87.56 87 GLN A N 1
ATOM 682 C CA . GLN A 1 87 ? 15.955 -2.188 -16.021 1.00 87.56 87 GLN A CA 1
ATOM 683 C C . GLN A 1 87 ? 15.832 -0.886 -15.226 1.00 87.56 87 GLN A C 1
ATOM 685 O O . GLN A 1 87 ? 15.852 -0.903 -13.988 1.00 87.56 87 GLN A O 1
ATOM 690 N N . PRO A 1 88 ? 15.706 0.257 -15.926 1.00 86.69 88 PRO A N 1
ATOM 691 C CA . PRO A 1 88 ? 15.442 1.525 -15.271 1.00 86.69 88 PRO A CA 1
ATOM 692 C C . PRO A 1 88 ? 14.101 1.473 -14.537 1.00 86.69 88 PRO A C 1
ATOM 694 O O . PRO A 1 88 ? 13.136 0.874 -15.005 1.00 86.69 88 PRO A O 1
ATOM 697 N N . MET A 1 89 ? 14.057 2.128 -13.381 1.00 88.75 89 MET A N 1
ATOM 698 C CA . MET A 1 89 ? 12.848 2.226 -12.577 1.00 88.75 89 MET A CA 1
ATOM 699 C C . MET A 1 89 ? 11.879 3.235 -13.188 1.00 88.75 89 MET A C 1
ATOM 701 O O . MET A 1 89 ? 12.279 4.344 -13.558 1.00 88.75 89 MET A O 1
ATOM 705 N N . ASP A 1 90 ? 10.601 2.875 -13.239 1.00 92.69 90 ASP A N 1
ATOM 706 C CA . ASP A 1 90 ? 9.544 3.806 -13.609 1.00 92.69 90 ASP A CA 1
ATOM 707 C C . ASP A 1 90 ? 9.127 4.630 -12.384 1.00 92.69 90 ASP A C 1
ATOM 709 O O . ASP A 1 90 ? 8.386 4.188 -11.497 1.00 92.69 90 ASP A O 1
ATOM 713 N N . TRP A 1 91 ? 9.632 5.859 -12.337 1.00 92.81 91 TRP A N 1
ATOM 714 C CA . TRP A 1 91 ? 9.390 6.802 -11.250 1.00 92.81 91 TRP A CA 1
ATOM 715 C C . TRP A 1 91 ? 7.916 7.184 -11.091 1.00 92.81 91 TRP A C 1
ATOM 717 O O . TRP A 1 91 ? 7.511 7.537 -9.981 1.00 92.81 91 TRP A O 1
ATOM 727 N N . LEU A 1 92 ? 7.107 7.082 -12.152 1.00 95.44 92 LEU A N 1
ATOM 728 C CA . LEU A 1 92 ? 5.671 7.346 -12.081 1.00 95.44 92 LEU A CA 1
ATOM 729 C C . LEU A 1 92 ? 4.998 6.348 -11.133 1.00 95.44 92 LEU A C 1
ATOM 731 O O . LEU A 1 92 ? 4.272 6.746 -10.222 1.00 95.44 92 LEU A O 1
ATOM 735 N N . TRP A 1 93 ? 5.276 5.055 -11.311 1.00 94.06 93 TRP A N 1
ATOM 736 C CA . TRP A 1 93 ? 4.657 3.988 -10.522 1.00 94.06 93 TRP A CA 1
ATOM 737 C C . TRP A 1 93 ? 5.182 3.931 -9.090 1.00 94.06 93 TRP A C 1
ATOM 739 O O . TRP A 1 93 ? 4.417 3.643 -8.164 1.00 94.06 93 TRP A O 1
ATOM 749 N N . VAL A 1 94 ? 6.455 4.277 -8.883 1.00 95.31 94 VAL A N 1
ATOM 750 C CA . VAL A 1 94 ? 7.014 4.449 -7.534 1.00 95.31 94 VAL A CA 1
ATOM 751 C C . VAL A 1 94 ? 6.330 5.613 -6.819 1.00 95.31 94 VAL A C 1
ATOM 753 O O . VAL A 1 94 ? 5.862 5.446 -5.693 1.00 95.31 94 VAL A O 1
ATOM 756 N N . GLY A 1 95 ? 6.207 6.769 -7.479 1.00 96.38 95 GLY A N 1
ATOM 757 C CA . GLY A 1 95 ? 5.529 7.944 -6.930 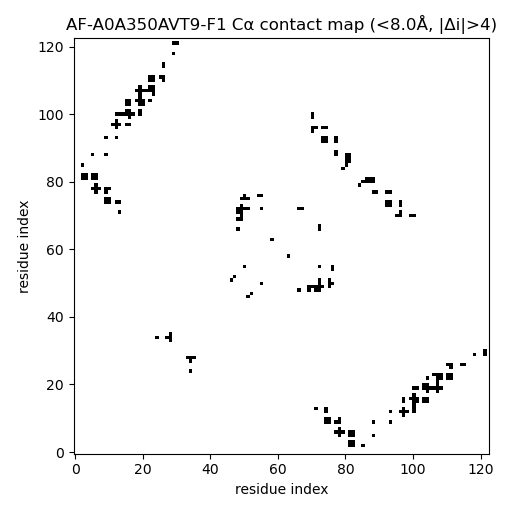1.00 96.38 95 GLY A CA 1
ATOM 758 C C . GLY A 1 95 ? 4.051 7.685 -6.632 1.00 96.38 95 GLY A C 1
ATOM 759 O O . GLY A 1 95 ? 3.579 8.015 -5.544 1.00 96.38 95 GLY A O 1
ATOM 760 N N . TYR A 1 96 ? 3.343 7.023 -7.550 1.00 96.88 96 TYR A N 1
ATOM 761 C CA . TYR A 1 96 ? 1.961 6.579 -7.360 1.00 96.88 96 TYR A CA 1
ATOM 762 C C . TYR A 1 96 ? 1.817 5.695 -6.118 1.00 96.88 96 TYR A C 1
ATOM 764 O O . TYR A 1 96 ? 0.999 5.980 -5.241 1.00 96.88 96 TYR A O 1
ATOM 772 N N . SER A 1 97 ? 2.645 4.654 -6.011 1.00 96.75 97 SER A N 1
ATOM 773 C CA . SER A 1 97 ? 2.595 3.709 -4.891 1.00 96.75 97 SER A CA 1
ATOM 774 C C . SER A 1 97 ? 2.923 4.397 -3.568 1.00 96.75 97 SER A C 1
ATOM 776 O O . SER A 1 97 ? 2.296 4.115 -2.546 1.00 96.75 97 SER A O 1
ATOM 778 N N . PHE A 1 98 ? 3.877 5.334 -3.579 1.00 97.25 98 PHE A N 1
ATOM 779 C CA . PHE A 1 98 ? 4.259 6.099 -2.396 1.00 97.25 98 PHE A CA 1
ATOM 780 C C . PHE A 1 98 ? 3.127 7.019 -1.934 1.00 97.25 98 PHE A C 1
ATOM 782 O O . PHE A 1 98 ? 2.760 7.003 -0.759 1.00 97.25 98 PHE A O 1
ATOM 789 N N . ALA A 1 99 ? 2.522 7.771 -2.858 1.00 97.81 99 ALA A N 1
ATOM 790 C CA . ALA A 1 99 ? 1.383 8.636 -2.569 1.00 97.81 99 ALA A CA 1
ATOM 791 C C . ALA A 1 99 ? 0.189 7.833 -2.036 1.00 97.81 99 ALA A C 1
ATOM 793 O O . ALA A 1 99 ? -0.406 8.207 -1.024 1.00 97.81 99 ALA A O 1
ATOM 794 N N . PHE A 1 100 ? -0.115 6.689 -2.654 1.00 97.62 100 PHE A N 1
ATOM 795 C CA . PHE A 1 100 ? -1.155 5.781 -2.176 1.00 97.62 100 PHE A CA 1
ATOM 796 C C . PHE A 1 100 ? -0.859 5.281 -0.753 1.00 97.62 100 PHE A C 1
ATOM 798 O O . PHE A 1 100 ? -1.739 5.285 0.114 1.00 97.62 100 PHE A O 1
ATOM 805 N N . GLY A 1 101 ? 0.391 4.891 -0.485 1.00 97.44 101 GLY A N 1
ATOM 806 C CA . GLY A 1 101 ? 0.843 4.489 0.844 1.00 97.44 101 GLY A CA 1
ATOM 807 C C . GLY A 1 101 ? 0.662 5.598 1.883 1.00 97.44 101 GLY A C 1
ATOM 808 O O . GLY A 1 101 ? 0.139 5.337 2.963 1.00 97.44 101 GLY A O 1
ATOM 809 N N . LEU A 1 102 ? 1.015 6.844 1.555 1.00 98.12 102 LEU A N 1
ATOM 810 C CA . LEU A 1 102 ? 0.828 7.997 2.445 1.00 98.12 102 LEU A CA 1
ATOM 811 C C . LEU A 1 102 ? -0.648 8.291 2.735 1.00 98.12 102 LEU A C 1
ATOM 813 O O . LEU A 1 102 ? -1.000 8.551 3.885 1.00 98.12 102 LEU A O 1
ATOM 817 N N . VAL A 1 103 ? -1.516 8.218 1.723 1.00 97.94 103 VAL A N 1
ATOM 818 C CA . VAL A 1 103 ? -2.970 8.367 1.903 1.00 97.94 103 VAL A CA 1
ATOM 819 C C . VAL A 1 103 ? -3.495 7.275 2.835 1.00 97.94 103 VAL A C 1
ATOM 821 O O . VAL A 1 103 ? -4.212 7.565 3.792 1.00 97.94 103 VAL A O 1
ATOM 824 N N . THR A 1 104 ? -3.078 6.029 2.612 1.00 97.25 104 THR A N 1
ATOM 825 C CA . THR A 1 104 ? -3.462 4.888 3.455 1.00 97.25 104 THR A CA 1
ATOM 826 C C . THR A 1 104 ? -2.978 5.070 4.894 1.00 97.25 104 THR A C 1
ATOM 828 O O . THR A 1 104 ? -3.734 4.836 5.838 1.00 97.25 104 THR A O 1
ATOM 831 N N . LEU A 1 105 ? -1.747 5.553 5.084 1.00 97.75 105 LEU A N 1
ATOM 832 C CA . LEU A 1 105 ? -1.195 5.875 6.397 1.00 97.75 105 LEU A CA 1
ATOM 833 C C . LEU A 1 105 ? -1.988 6.974 7.103 1.00 97.75 105 LEU A C 1
ATOM 835 O O . LEU A 1 105 ? -2.318 6.829 8.280 1.00 97.75 105 LEU A O 1
ATOM 839 N N . ALA A 1 106 ? -2.326 8.050 6.395 1.00 97.56 106 ALA A N 1
ATOM 840 C CA . ALA A 1 106 ? -3.124 9.140 6.942 1.00 97.56 106 ALA A CA 1
ATOM 841 C C . ALA A 1 106 ? -4.513 8.653 7.388 1.00 97.56 106 ALA A C 1
ATOM 843 O O . ALA A 1 106 ? -4.947 8.978 8.495 1.00 97.56 106 ALA A O 1
ATOM 844 N N . LEU A 1 107 ? -5.174 7.819 6.577 1.00 96.25 107 LEU A N 1
ATOM 845 C CA . LEU A 1 107 ? -6.461 7.203 6.917 1.00 96.25 107 LEU A CA 1
ATOM 846 C C . LEU A 1 107 ? -6.354 6.267 8.128 1.00 96.25 107 LEU A C 1
ATOM 848 O O . LEU A 1 107 ? -7.209 6.316 9.016 1.00 96.25 107 LEU A O 1
ATOM 852 N N . GLY A 1 108 ? -5.298 5.454 8.200 1.00 95.31 108 GLY A N 1
ATOM 853 C CA . GLY A 1 108 ? -5.026 4.582 9.343 1.00 95.31 108 GLY A CA 1
ATOM 854 C C . GLY A 1 108 ? -4.796 5.362 10.631 1.00 95.31 108 GLY A C 1
ATOM 855 O O . GLY A 1 108 ? -5.435 5.085 11.644 1.00 95.31 108 GLY A O 1
ATOM 856 N N . LEU A 1 109 ? -3.959 6.399 10.585 1.00 95.75 109 LEU A N 1
ATOM 857 C CA . LEU A 1 109 ? -3.708 7.282 11.726 1.00 95.75 109 LEU A CA 1
ATOM 858 C C . LEU A 1 109 ? -4.971 8.024 12.168 1.00 95.75 109 LEU A C 1
ATOM 860 O O . LEU A 1 109 ? -5.223 8.137 13.368 1.00 95.75 109 LEU A O 1
ATOM 864 N N . PHE A 1 110 ? -5.761 8.531 11.222 1.00 94.38 110 PHE A N 1
ATOM 865 C CA . PHE A 1 110 ? -7.024 9.203 11.516 1.00 94.38 110 PHE A CA 1
ATOM 866 C C . PHE A 1 110 ? -8.011 8.256 12.209 1.00 94.38 110 PHE A C 1
ATOM 868 O O . PHE A 1 110 ? -8.539 8.591 13.271 1.00 94.38 110 PHE A O 1
ATOM 875 N N . SER A 1 111 ? -8.208 7.060 11.652 1.00 90.88 111 SER A N 1
ATOM 876 C CA . SER A 1 111 ? -9.121 6.047 12.197 1.00 90.88 111 SER A CA 1
ATOM 877 C C . SER A 1 111 ? -8.684 5.600 13.589 1.00 90.88 111 SER A C 1
ATOM 879 O O . SER A 1 111 ? -9.484 5.617 14.523 1.00 90.88 111 SER A O 1
ATOM 881 N N . PHE A 1 112 ? -7.393 5.309 13.762 1.00 90.00 112 PHE A N 1
ATOM 882 C CA . PHE A 1 112 ? -6.829 4.913 15.047 1.00 90.00 112 PHE A CA 1
ATOM 883 C C . PHE A 1 112 ? -7.005 6.003 16.111 1.00 90.00 112 PHE A C 1
ATOM 885 O O . PHE A 1 112 ? -7.464 5.720 17.215 1.00 90.00 112 PHE A O 1
ATOM 892 N N . LYS A 1 113 ? -6.707 7.268 15.784 1.00 89.62 113 LYS A N 1
ATOM 893 C CA . LYS A 1 113 ? -6.896 8.395 16.714 1.00 89.62 113 LYS A CA 1
ATOM 894 C C . LYS A 1 113 ? -8.360 8.597 17.094 1.00 89.62 113 LYS A C 1
ATOM 896 O O . LYS A 1 113 ? -8.636 8.891 18.254 1.00 89.62 113 LYS A O 1
ATOM 901 N N . LYS A 1 114 ? -9.281 8.445 16.139 1.00 86.75 114 LYS A N 1
ATOM 902 C CA . LYS A 1 114 ? -10.720 8.632 16.362 1.00 86.75 114 LYS A CA 1
ATOM 903 C C . LYS A 1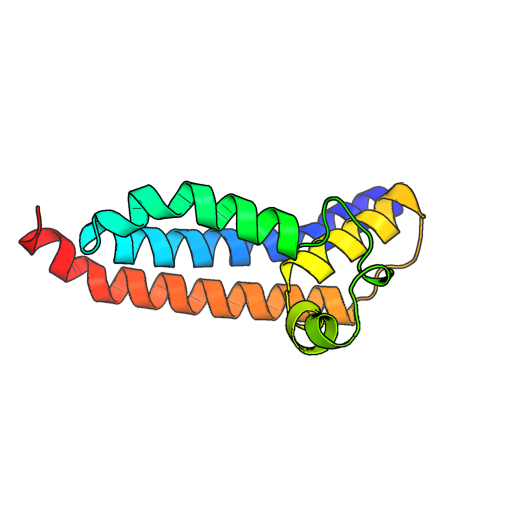 114 ? -11.330 7.514 17.210 1.00 86.75 114 LYS A C 1
ATOM 905 O O . LYS A 1 114 ? -12.214 7.791 18.010 1.00 86.75 114 LYS A O 1
ATOM 910 N N . LEU A 1 115 ? -10.859 6.279 17.043 1.00 84.94 115 LEU A N 1
ATOM 911 C CA . LEU A 1 115 ? -11.357 5.106 17.769 1.00 84.94 115 LEU A CA 1
ATOM 912 C C . LEU A 1 115 ? -10.677 4.909 19.132 1.00 84.94 115 LEU A C 1
ATOM 914 O O . LEU A 1 115 ? -11.237 4.240 19.994 1.00 84.94 115 LEU A O 1
ATOM 918 N N . LYS A 1 116 ? -9.523 5.553 19.362 1.00 78.88 116 LYS A N 1
ATOM 919 C CA . LYS A 1 116 ? -8.769 5.482 20.622 1.00 78.88 116 LYS A CA 1
ATOM 920 C C . LYS A 1 116 ? -9.610 5.709 21.892 1.00 78.88 116 LYS A C 1
ATOM 922 O O . LYS A 1 116 ? -9.405 4.950 22.835 1.00 78.88 116 LYS A O 1
ATOM 927 N N . PRO A 1 117 ? -10.532 6.692 21.963 1.00 73.56 117 PRO A N 1
ATOM 928 C CA . PRO A 1 117 ? -11.365 6.889 23.151 1.00 73.56 117 PRO A CA 1
ATOM 929 C C . PRO A 1 117 ? -12.324 5.719 23.406 1.00 73.56 117 PRO A C 1
ATOM 931 O O . PRO A 1 117 ? -12.493 5.316 24.546 1.00 73.56 117 PRO A O 1
ATOM 934 N N . ALA A 1 118 ? -12.886 5.133 22.344 1.00 72.31 118 ALA A N 1
ATOM 935 C CA . ALA A 1 118 ? -13.833 4.023 22.435 1.00 72.31 118 ALA A CA 1
ATOM 936 C C . ALA A 1 118 ? -13.170 2.685 22.812 1.00 72.31 118 ALA A C 1
ATOM 938 O O . ALA A 1 118 ? -13.863 1.751 23.196 1.00 72.31 118 ALA A O 1
ATOM 939 N N . PHE A 1 119 ? -11.838 2.569 22.733 1.00 72.88 119 PHE A N 1
ATOM 940 C CA . PHE A 1 119 ? -11.132 1.370 23.202 1.00 72.88 119 PHE A CA 1
ATOM 941 C C . PHE A 1 119 ? -11.239 1.176 24.716 1.00 72.88 119 PHE A C 1
ATOM 943 O O . PHE A 1 119 ? -11.242 0.037 25.166 1.00 72.88 119 PHE A O 1
ATOM 950 N N . ALA A 1 120 ? -11.330 2.263 25.489 1.00 64.31 120 ALA A N 1
ATOM 951 C CA . ALA A 1 120 ? -11.436 2.189 26.945 1.00 64.31 120 ALA A CA 1
ATOM 952 C C . ALA A 1 120 ? -12.797 1.654 27.422 1.00 64.31 120 ALA A C 1
ATOM 954 O O . ALA A 1 120 ? -12.876 1.147 28.531 1.00 64.31 120 ALA A O 1
ATOM 955 N N . ASP A 1 121 ? -13.835 1.740 26.585 1.00 62.16 121 ASP A N 1
ATOM 956 C CA . ASP A 1 121 ? -15.187 1.272 26.917 1.00 62.16 121 ASP A CA 1
ATOM 957 C C . ASP A 1 121 ? -15.421 -0.204 26.540 1.00 62.16 121 ASP A C 1
ATOM 959 O O . ASP A 1 121 ? -16.419 -0.798 26.946 1.00 62.16 121 ASP A O 1
ATOM 963 N N . VAL A 1 122 ? -14.538 -0.799 25.725 1.00 62.09 122 VAL A N 1
ATOM 964 C CA . VAL A 1 122 ? -14.679 -2.175 25.201 1.00 62.09 122 VAL A CA 1
ATOM 965 C C . VAL A 1 122 ? -13.775 -3.181 25.935 1.00 62.09 122 VAL A C 1
ATOM 967 O O . VAL A 1 122 ? -13.956 -4.391 25.774 1.00 62.09 122 VAL A O 1
ATOM 970 N N . ILE A 1 123 ? -12.820 -2.701 26.738 1.00 56.12 123 ILE A N 1
ATOM 971 C CA . ILE A 1 123 ? -11.908 -3.506 27.573 1.00 56.12 123 ILE A CA 1
ATOM 972 C C . ILE A 1 123 ? -12.417 -3.504 29.012 1.00 56.12 123 ILE A C 1
ATOM 974 O O . ILE A 1 123 ? -12.463 -4.604 29.605 1.00 56.12 123 ILE A O 1
#

Solvent-accessible surface area (backbone atoms only — not comparable to full-atom values): 6541 Å² total; per-residue (Å²): 108,76,41,62,56,49,25,55,59,30,48,53,29,50,53,40,29,52,51,6,51,49,33,40,52,56,52,47,39,77,79,35,68,65,52,64,70,45,48,60,62,50,52,53,54,50,49,62,64,18,38,72,91,47,62,75,86,76,52,56,70,87,57,40,76,60,50,76,73,39,44,56,27,44,34,43,52,39,28,45,35,15,60,75,66,67,38,85,73,61,63,65,53,48,50,50,24,32,52,51,8,47,53,39,24,51,51,8,54,50,49,31,63,70,46,52,72,60,51,70,78,75,109

Foldseek 3Di:
DVLVVQLVLLCVLVVLQVLLVVLQLVLVCLVDVVSVVCPVVVVVVLCVLLQQPHQLVPDDPVCNVPSVLNLSVLSNVQSCCSPPVVHDGDVVSSVSSNVVSNVSNVNSVVSNVVSVVVSVVSD